Protein AF-A0A7C0U7W2-F1 (afdb_monomer_lite)

Foldseek 3Di:
DPPQDDLLVLCVVVVLADPVLQVVLVVVCVVPVDDSLVSCVVVVSHPPVVSVVSVCVSVVHDDDDPVPDDDDPVVVDD

Sequence (78 aa):
MAGKKLLGQMLIEEGIITEEQLKIALAKQRETGHFLGRILVDLGFVDEKDLKRILSIQHGVEIIDLKNTVIDRKAVEA

Structure (mmCIF, N/CA/C/O backbone):
data_AF-A0A7C0U7W2-F1
#
_entry.id   AF-A0A7C0U7W2-F1
#
loop_
_atom_site.group_PDB
_atom_site.id
_atom_site.type_symbol
_atom_site.label_atom_id
_atom_site.label_alt_id
_atom_site.label_comp_id
_atom_site.label_asym_id
_atom_site.label_entity_id
_atom_site.label_seq_id
_atom_site.pdbx_PDB_ins_code
_atom_site.Cartn_x
_atom_site.Cartn_y
_atom_site.Cartn_z
_atom_site.occupancy
_atom_site.B_iso_or_equiv
_atom_site.auth_seq_id
_atom_site.auth_comp_id
_atom_site.auth_asym_id
_atom_site.auth_atom_id
_atom_site.pdbx_PDB_model_num
ATOM 1 N N . MET A 1 1 ? 18.794 -12.598 9.636 1.00 36.50 1 MET A N 1
ATOM 2 C CA . MET A 1 1 ? 17.546 -12.885 8.898 1.00 36.50 1 MET A CA 1
ATOM 3 C C . MET A 1 1 ? 16.913 -11.557 8.518 1.00 36.50 1 MET A C 1
ATOM 5 O O . MET A 1 1 ? 16.280 -10.944 9.365 1.00 36.50 1 MET A O 1
ATOM 9 N N . ALA A 1 2 ? 17.146 -11.053 7.306 1.00 46.53 2 ALA A N 1
ATOM 10 C CA . ALA A 1 2 ? 16.408 -9.883 6.835 1.00 46.53 2 ALA A CA 1
ATOM 11 C C . ALA A 1 2 ? 15.014 -10.375 6.421 1.00 46.53 2 ALA A C 1
ATOM 13 O O . ALA A 1 2 ? 14.835 -10.898 5.324 1.00 46.53 2 ALA A O 1
ATOM 14 N N . GLY A 1 3 ? 14.063 -10.344 7.358 1.00 58.47 3 GLY A N 1
ATOM 15 C CA . GLY A 1 3 ? 12.669 -10.662 7.061 1.00 58.47 3 GLY A CA 1
ATOM 16 C C . GLY A 1 3 ? 12.162 -9.732 5.963 1.00 58.47 3 GLY A C 1
ATOM 17 O O . GLY A 1 3 ? 12.492 -8.546 5.957 1.00 58.47 3 GLY A O 1
ATOM 18 N N . LYS A 1 4 ? 11.395 -10.274 5.014 1.00 70.31 4 LYS A N 1
ATOM 19 C CA . LYS A 1 4 ? 10.772 -9.494 3.941 1.00 70.31 4 LYS A CA 1
ATOM 20 C C . LYS A 1 4 ? 10.040 -8.295 4.553 1.00 70.31 4 LYS A C 1
ATOM 22 O O . LYS A 1 4 ? 9.143 -8.482 5.375 1.00 70.31 4 LYS A O 1
ATOM 27 N N . LYS A 1 5 ? 10.441 -7.079 4.176 1.00 80.44 5 LYS A N 1
ATOM 28 C CA . LYS A 1 5 ? 9.878 -5.839 4.724 1.00 80.44 5 LYS A CA 1
ATOM 29 C C . LYS A 1 5 ? 8.372 -5.798 4.447 1.00 80.44 5 LYS A C 1
ATOM 31 O O . LYS A 1 5 ? 7.937 -6.174 3.357 1.00 80.44 5 LYS A O 1
ATOM 36 N N . LEU A 1 6 ? 7.563 -5.421 5.437 1.00 92.00 6 LEU A N 1
ATOM 37 C CA . LEU A 1 6 ? 6.104 -5.416 5.299 1.00 92.00 6 LEU A CA 1
ATOM 38 C C . LEU A 1 6 ? 5.658 -4.227 4.441 1.00 92.00 6 LEU A C 1
ATOM 40 O O . LEU A 1 6 ? 6.163 -3.120 4.612 1.00 92.00 6 LEU A O 1
ATOM 44 N N . LEU A 1 7 ? 4.661 -4.441 3.576 1.00 93.62 7 LEU A N 1
ATOM 45 C CA . LEU A 1 7 ? 4.149 -3.411 2.661 1.00 93.62 7 LEU A CA 1
ATOM 46 C C . LEU A 1 7 ? 3.761 -2.123 3.403 1.00 93.62 7 LEU A C 1
ATOM 48 O O . LEU A 1 7 ? 4.175 -1.038 3.013 1.00 93.62 7 LEU A O 1
ATOM 52 N N . GLY A 1 8 ? 3.008 -2.249 4.501 1.00 94.75 8 GLY A N 1
ATOM 53 C CA . GLY A 1 8 ? 2.567 -1.095 5.288 1.00 94.75 8 GLY A CA 1
ATOM 54 C C . GLY A 1 8 ? 3.721 -0.278 5.875 1.00 94.75 8 GLY A C 1
ATOM 55 O O . GLY A 1 8 ? 3.644 0.942 5.897 1.00 94.75 8 GLY A O 1
ATOM 56 N N . GLN A 1 9 ? 4.810 -0.931 6.293 1.00 95.19 9 GLN A N 1
ATOM 57 C CA . GLN A 1 9 ? 5.991 -0.236 6.814 1.00 95.19 9 GLN A CA 1
ATOM 58 C C . GLN A 1 9 ? 6.725 0.516 5.706 1.00 95.19 9 GLN A C 1
ATOM 60 O O . GLN A 1 9 ? 7.069 1.676 5.891 1.00 95.19 9 GLN A O 1
ATOM 65 N N . MET A 1 10 ? 6.901 -0.115 4.542 1.00 95.25 10 MET A N 1
ATOM 66 C CA . MET A 1 10 ? 7.534 0.533 3.390 1.00 95.25 10 MET A CA 1
ATOM 67 C C . MET A 1 10 ? 6.757 1.772 2.936 1.00 95.25 10 MET A C 1
ATOM 69 O O . MET A 1 10 ? 7.355 2.792 2.627 1.00 95.25 10 MET A O 1
ATOM 73 N N . LEU A 1 11 ? 5.423 1.707 2.935 1.00 96.19 11 LEU A N 1
ATOM 74 C CA . LEU A 1 11 ? 4.581 2.847 2.565 1.00 96.19 11 LEU A CA 1
ATOM 75 C C . LEU A 1 11 ? 4.683 4.016 3.559 1.00 96.19 11 LEU A C 1
ATOM 77 O O . LEU A 1 11 ? 4.585 5.165 3.138 1.00 96.19 11 LEU A O 1
ATOM 81 N N . ILE A 1 12 ? 4.890 3.737 4.851 1.00 96.94 12 ILE A N 1
ATOM 82 C CA . ILE A 1 12 ? 5.111 4.771 5.876 1.00 96.94 12 ILE A CA 1
ATOM 83 C C . ILE A 1 12 ? 6.500 5.396 5.732 1.00 96.94 12 ILE A C 1
ATOM 85 O O . ILE A 1 12 ? 6.631 6.614 5.776 1.00 96.94 12 ILE A O 1
ATOM 89 N N . GLU A 1 13 ? 7.536 4.577 5.541 1.00 95.12 13 GLU A N 1
ATOM 90 C CA . GLU A 1 13 ? 8.914 5.054 5.358 1.00 95.12 13 GLU A CA 1
ATOM 91 C C . GLU A 1 13 ? 9.062 5.957 4.128 1.00 95.12 13 GLU A C 1
ATOM 93 O O . GLU A 1 13 ? 9.821 6.921 4.154 1.00 95.12 13 GLU A O 1
ATOM 98 N N . GLU A 1 14 ? 8.304 5.667 3.072 1.00 94.56 14 GLU A N 1
ATOM 99 C CA . GLU A 1 14 ? 8.253 6.464 1.842 1.00 94.56 14 GLU A CA 1
ATOM 100 C C . GLU A 1 14 ? 7.314 7.677 1.956 1.00 94.56 14 GLU A C 1
ATOM 102 O O . GLU A 1 14 ? 7.166 8.431 0.997 1.00 94.56 14 GLU A O 1
ATOM 107 N N . GLY A 1 15 ? 6.659 7.870 3.107 1.00 96.31 15 GLY A N 1
ATOM 108 C CA . GLY A 1 15 ? 5.756 8.994 3.363 1.00 96.31 15 GLY A CA 1
ATOM 109 C C . GLY A 1 15 ? 4.451 8.963 2.562 1.00 96.31 15 GLY A C 1
ATOM 110 O O . GLY A 1 15 ? 3.763 9.977 2.494 1.00 96.31 15 GLY A O 1
ATOM 111 N N . ILE A 1 16 ? 4.105 7.822 1.957 1.00 97.44 16 ILE A N 1
ATOM 112 C CA . ILE A 1 16 ? 2.898 7.665 1.130 1.00 97.44 16 ILE A CA 1
ATOM 113 C C . ILE A 1 16 ? 1.657 7.574 2.022 1.00 97.44 16 ILE A C 1
ATOM 115 O O . ILE A 1 16 ? 0.615 8.136 1.699 1.00 97.44 16 ILE A O 1
ATOM 119 N N . ILE A 1 17 ? 1.771 6.877 3.156 1.00 98.19 17 ILE A N 1
ATOM 120 C CA . ILE A 1 17 ? 0.698 6.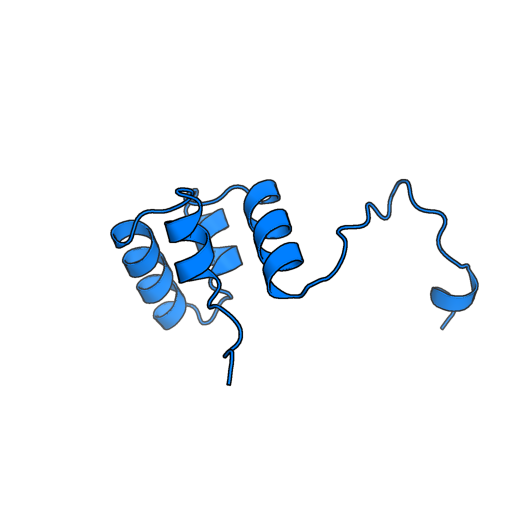776 4.149 1.00 98.19 17 ILE A CA 1
ATOM 121 C C . ILE A 1 17 ? 1.206 7.115 5.544 1.00 98.19 17 ILE A C 1
ATOM 123 O O . ILE A 1 17 ? 2.380 6.957 5.868 1.00 98.19 17 ILE A O 1
ATOM 127 N N . THR A 1 18 ? 0.280 7.504 6.406 1.00 98.50 18 THR A N 1
ATOM 128 C CA . THR A 1 18 ? 0.503 7.659 7.844 1.00 98.50 18 THR A CA 1
ATOM 129 C C . THR A 1 18 ? 0.235 6.354 8.597 1.00 98.50 18 THR A C 1
ATOM 131 O O . THR A 1 18 ? -0.469 5.461 8.113 1.00 98.50 18 THR A O 1
ATOM 134 N N . GLU A 1 19 ? 0.730 6.258 9.835 1.00 97.88 19 GLU A N 1
ATOM 135 C CA . GLU A 1 19 ? 0.389 5.143 10.730 1.00 97.88 19 GLU A CA 1
ATOM 136 C C . GLU A 1 19 ? -1.124 4.997 10.941 1.00 97.88 19 GLU A C 1
ATOM 138 O O . GLU A 1 19 ? -1.634 3.881 11.041 1.00 97.88 19 GLU A O 1
ATOM 143 N N . GLU A 1 20 ? -1.852 6.113 10.988 1.00 98.44 20 GLU A N 1
ATOM 144 C CA . GLU A 1 20 ? -3.298 6.105 11.206 1.00 98.44 20 GLU A CA 1
ATOM 145 C C . GLU A 1 20 ? -4.050 5.540 9.996 1.00 98.44 20 GLU A C 1
ATOM 147 O O . GLU A 1 20 ? -4.902 4.662 10.135 1.00 98.44 20 GLU A O 1
ATOM 152 N N . GLN A 1 21 ? -3.659 5.944 8.786 1.00 98.38 21 GLN A N 1
ATOM 153 C CA . GLN A 1 21 ? -4.190 5.370 7.548 1.00 98.38 21 GLN A CA 1
ATOM 154 C C . GLN A 1 21 ? -3.909 3.866 7.449 1.00 98.38 21 GLN A C 1
ATOM 156 O O . GLN A 1 21 ? -4.790 3.097 7.049 1.00 98.38 21 GLN A O 1
ATOM 161 N N . LEU A 1 22 ? -2.720 3.419 7.873 1.00 98.31 22 LEU A N 1
ATOM 162 C CA . LEU A 1 22 ? -2.399 1.995 7.930 1.00 98.31 22 LEU A CA 1
ATOM 163 C C . LEU A 1 22 ? -3.311 1.244 8.914 1.00 98.31 22 LEU A C 1
ATOM 165 O O . LEU A 1 22 ? -3.801 0.163 8.584 1.00 98.31 22 LEU A O 1
ATOM 169 N N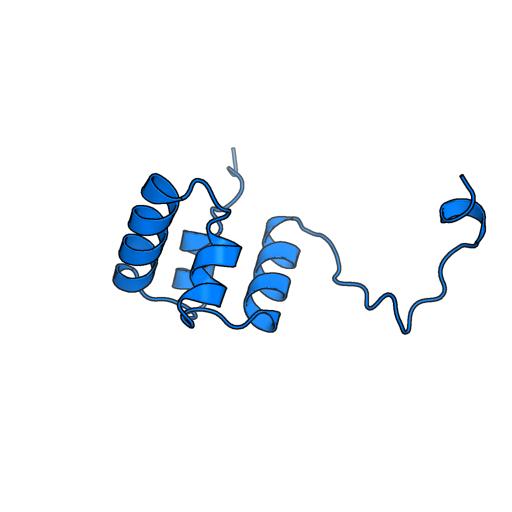 . LYS A 1 23 ? -3.588 1.803 10.099 1.00 98.31 23 LYS A N 1
ATOM 170 C CA . LYS A 1 23 ? -4.504 1.188 11.079 1.00 98.31 23 LYS A CA 1
ATOM 171 C C . LYS A 1 23 ? -5.919 1.037 10.525 1.00 98.31 23 LYS A C 1
ATOM 173 O O . LYS A 1 23 ? -6.498 -0.042 10.663 1.00 98.31 23 LYS A O 1
ATOM 178 N N . ILE A 1 24 ? -6.446 2.073 9.869 1.00 98.44 24 ILE A N 1
ATOM 179 C CA . ILE A 1 24 ? 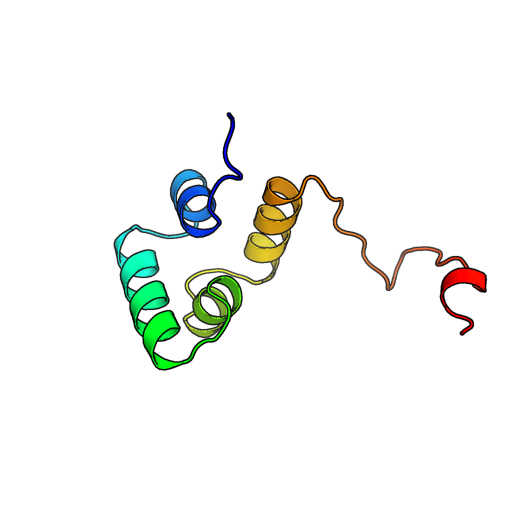-7.768 2.048 9.223 1.00 98.44 24 ILE A CA 1
ATOM 180 C C . ILE A 1 24 ? -7.818 0.942 8.160 1.00 98.44 24 ILE A C 1
ATOM 182 O O . ILE A 1 24 ? -8.729 0.111 8.161 1.00 98.44 24 ILE A O 1
ATOM 186 N N . ALA A 1 25 ? -6.811 0.881 7.285 1.00 98.12 25 ALA A N 1
ATOM 187 C CA . ALA A 1 25 ? -6.750 -0.128 6.233 1.00 98.12 25 ALA A CA 1
ATOM 188 C C . ALA A 1 25 ? -6.640 -1.557 6.794 1.00 98.12 25 ALA A C 1
ATOM 190 O O . ALA A 1 25 ? -7.307 -2.464 6.300 1.00 98.12 25 ALA A O 1
ATOM 191 N N . LEU A 1 26 ? -5.864 -1.765 7.864 1.00 97.88 26 LEU A N 1
ATOM 192 C CA . LEU A 1 26 ? -5.754 -3.058 8.549 1.00 97.88 26 LEU A CA 1
ATOM 193 C C . LEU A 1 26 ? -7.057 -3.476 9.244 1.00 97.88 26 LEU A C 1
ATOM 195 O O . LEU A 1 26 ? -7.370 -4.665 9.281 1.00 97.88 26 LEU A O 1
ATOM 199 N N . ALA A 1 27 ? -7.823 -2.532 9.796 1.00 98.25 27 ALA A N 1
ATOM 200 C CA . ALA A 1 27 ? -9.146 -2.826 10.346 1.00 98.25 27 ALA A CA 1
ATOM 201 C C . ALA A 1 27 ? -10.089 -3.333 9.250 1.00 98.25 27 ALA A C 1
ATOM 203 O O . ALA A 1 27 ? -10.626 -4.435 9.362 1.00 98.25 27 ALA A O 1
ATOM 204 N N . LYS A 1 28 ? -10.160 -2.613 8.127 1.00 97.81 28 LYS A N 1
ATOM 205 C CA . LYS A 1 28 ? -10.960 -3.022 6.968 1.00 97.81 28 LYS A CA 1
ATOM 206 C C . LYS A 1 28 ? -10.465 -4.322 6.328 1.00 97.81 28 LYS A C 1
ATOM 208 O O . LYS A 1 28 ? -11.256 -5.100 5.798 1.00 97.81 28 LYS A O 1
ATOM 213 N N . GLN A 1 29 ? -9.166 -4.606 6.410 1.00 97.94 29 GLN A N 1
ATOM 214 C CA . GLN A 1 29 ? -8.604 -5.884 5.978 1.00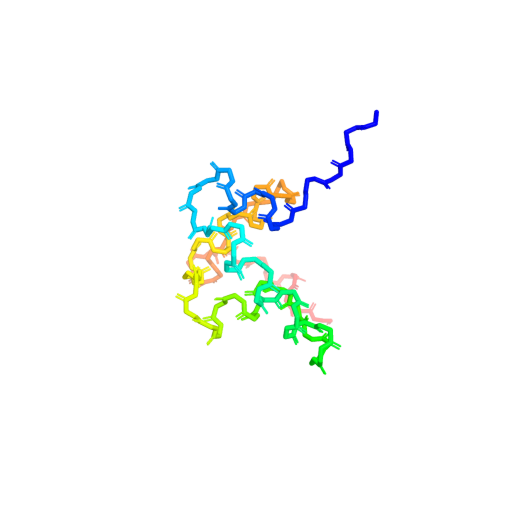 97.94 29 GLN A CA 1
ATOM 215 C C . GLN A 1 29 ? -9.140 -7.050 6.803 1.00 97.94 29 GLN A C 1
ATOM 217 O O . GLN A 1 29 ? -9.499 -8.076 6.230 1.00 97.94 29 GLN A O 1
ATOM 222 N N . ARG A 1 30 ? -9.222 -6.895 8.128 1.00 97.19 30 ARG A N 1
ATOM 223 C CA . ARG A 1 30 ? -9.779 -7.928 9.013 1.00 97.19 30 ARG A CA 1
ATOM 224 C C . ARG A 1 30 ? -11.260 -8.188 8.742 1.00 97.19 30 ARG A C 1
ATOM 226 O O . ARG A 1 30 ? -11.696 -9.322 8.875 1.00 97.19 30 ARG A O 1
ATOM 233 N N . GLU A 1 31 ? -12.004 -7.162 8.343 1.00 97.12 31 GLU A N 1
ATOM 234 C CA . GLU A 1 31 ? -13.429 -7.273 8.011 1.00 97.12 31 GLU A CA 1
ATOM 235 C C . GLU A 1 31 ? -13.676 -7.922 6.642 1.00 97.12 31 GLU A C 1
ATOM 237 O O . GLU A 1 31 ? -14.602 -8.712 6.490 1.00 97.12 31 GLU A O 1
ATOM 242 N N . THR A 1 32 ? -12.859 -7.588 5.638 1.00 96.12 32 THR A N 1
ATOM 243 C CA . THR A 1 32 ? -13.106 -7.977 4.234 1.00 96.12 32 THR A CA 1
ATOM 244 C C . THR A 1 32 ? -12.299 -9.183 3.760 1.00 96.12 32 THR A C 1
ATOM 246 O O . THR A 1 32 ? -12.677 -9.821 2.782 1.00 96.12 32 THR A O 1
ATOM 249 N N . GLY A 1 33 ? -11.155 -9.473 4.384 1.00 95.12 33 GLY A N 1
ATOM 250 C CA . GLY A 1 33 ? -10.202 -10.485 3.916 1.00 95.12 33 GLY A CA 1
ATOM 251 C C . GLY A 1 33 ? -9.445 -10.111 2.632 1.00 95.12 33 GLY A C 1
ATOM 252 O O . GLY A 1 33 ? -8.661 -10.915 2.130 1.00 95.12 33 GLY A O 1
ATOM 253 N N . HIS A 1 34 ? -9.644 -8.907 2.084 1.00 96.69 34 HIS A N 1
ATOM 254 C CA . HIS A 1 34 ? -8.942 -8.456 0.881 1.00 96.69 34 HIS A CA 1
ATOM 255 C C . HIS A 1 34 ? -7.457 -8.148 1.140 1.00 96.69 34 HIS A C 1
ATOM 257 O O . HIS A 1 34 ? -6.995 -8.006 2.271 1.00 96.69 34 HIS A O 1
ATOM 263 N N . PHE A 1 35 ? -6.672 -8.007 0.070 1.00 95.94 35 PHE A N 1
ATOM 264 C CA . PHE A 1 35 ? -5.279 -7.584 0.193 1.00 95.94 35 PHE A CA 1
ATOM 265 C C . PHE A 1 35 ? -5.172 -6.138 0.688 1.00 95.94 35 PHE A C 1
ATOM 267 O O . PHE A 1 35 ? -5.849 -5.250 0.172 1.00 95.94 35 PHE A O 1
ATOM 274 N N . LEU A 1 36 ? -4.247 -5.895 1.623 1.00 96.44 36 LEU A N 1
ATOM 275 C CA . LEU A 1 36 ? -3.989 -4.570 2.192 1.00 96.44 36 LEU A CA 1
ATOM 276 C C . LEU A 1 36 ? -3.755 -3.502 1.114 1.00 96.44 36 LEU A C 1
ATOM 278 O O . LEU A 1 36 ? -4.341 -2.431 1.186 1.00 96.44 36 LEU A O 1
ATOM 282 N N . GLY A 1 37 ? -2.946 -3.808 0.092 1.00 95.75 37 GLY A N 1
ATOM 283 C CA . GLY A 1 37 ? -2.674 -2.876 -1.007 1.00 95.75 37 GLY A CA 1
ATOM 284 C C . GLY A 1 37 ? -3.940 -2.450 -1.755 1.00 95.75 37 GLY A C 1
ATOM 285 O O . GLY A 1 37 ? -4.122 -1.268 -2.018 1.00 95.75 37 GLY A O 1
ATOM 286 N N . ARG A 1 38 ? -4.857 -3.390 -2.019 1.00 97.00 38 ARG A N 1
ATOM 287 C CA . ARG A 1 38 ? -6.145 -3.081 -2.654 1.00 97.00 38 ARG A CA 1
ATOM 288 C C . ARG A 1 38 ? -6.974 -2.144 -1.786 1.00 97.00 38 ARG A C 1
ATOM 290 O O . ARG A 1 38 ? -7.469 -1.142 -2.273 1.00 97.00 38 ARG A O 1
ATOM 297 N N . ILE A 1 39 ? -7.069 -2.446 -0.494 1.00 98.19 39 ILE A N 1
ATOM 298 C CA . ILE A 1 39 ? -7.833 -1.638 0.461 1.00 98.19 39 ILE A CA 1
ATOM 299 C C . ILE A 1 39 ? -7.271 -0.218 0.550 1.00 98.19 39 ILE A C 1
ATOM 301 O O . ILE A 1 39 ? -8.037 0.734 0.602 1.00 98.19 39 ILE A O 1
ATOM 305 N N . LEU A 1 40 ? -5.947 -0.068 0.554 1.00 98.00 40 LEU A N 1
ATOM 306 C CA . LEU A 1 40 ? -5.292 1.240 0.575 1.00 98.00 40 LEU A CA 1
ATOM 307 C C . LEU A 1 40 ? -5.621 2.080 -0.669 1.00 98.00 40 LEU A C 1
ATOM 309 O O . LEU A 1 40 ? -5.834 3.283 -0.534 1.00 98.00 40 LEU A O 1
ATOM 313 N N . VAL A 1 41 ? -5.715 1.449 -1.843 1.00 97.75 41 VAL A N 1
ATOM 314 C CA . VAL A 1 41 ? -6.149 2.104 -3.090 1.00 97.75 41 VAL A CA 1
ATOM 315 C C . VAL A 1 41 ? -7.640 2.437 -3.046 1.00 97.75 41 VAL A C 1
ATOM 317 O O . VAL A 1 41 ? -8.019 3.572 -3.312 1.00 97.75 41 VAL A O 1
ATOM 320 N N . ASP A 1 42 ? -8.485 1.490 -2.635 1.00 97.50 42 ASP A N 1
ATOM 321 C CA . ASP A 1 42 ? -9.939 1.680 -2.541 1.00 97.50 42 ASP A CA 1
ATOM 322 C C . ASP A 1 42 ? -10.320 2.789 -1.539 1.00 97.50 42 ASP A C 1
ATOM 324 O O . ASP A 1 42 ? -11.336 3.462 -1.703 1.00 97.50 42 ASP A O 1
ATOM 328 N N . LEU A 1 43 ? -9.517 2.980 -0.484 1.00 97.38 43 LEU A N 1
ATOM 329 C CA . LEU A 1 43 ? -9.669 4.063 0.496 1.00 97.38 43 LEU A CA 1
ATOM 330 C C . LEU A 1 43 ? -9.072 5.401 0.026 1.00 97.38 43 LEU A C 1
ATOM 332 O O . LEU A 1 43 ? -9.227 6.402 0.723 1.00 97.38 43 LEU A O 1
ATOM 336 N N . GLY A 1 44 ? -8.385 5.432 -1.119 1.00 97.81 44 GLY A N 1
ATOM 337 C CA . GLY A 1 44 ? -7.721 6.625 -1.647 1.00 97.81 44 GLY A CA 1
ATOM 338 C C . GLY A 1 44 ? -6.482 7.056 -0.856 1.00 97.81 44 GLY A C 1
ATOM 339 O O . GLY A 1 44 ? -6.076 8.209 -0.943 1.00 97.81 44 GLY A O 1
ATOM 340 N N . PHE A 1 45 ? -5.893 6.163 -0.054 1.00 98.12 45 PHE A N 1
ATOM 341 C CA . PHE A 1 45 ? -4.674 6.456 0.710 1.00 98.12 45 PHE A CA 1
ATOM 342 C C . PHE A 1 45 ? -3.403 6.245 -0.112 1.00 98.12 45 PHE A C 1
ATOM 344 O O . PHE A 1 45 ? -2.361 6.787 0.234 1.00 98.12 45 PHE A O 1
ATOM 351 N N . VAL A 1 46 ? -3.472 5.429 -1.165 1.00 97.81 46 VAL A N 1
ATOM 352 C CA . VAL A 1 46 ? -2.339 5.109 -2.036 1.00 97.81 46 VAL A CA 1
ATOM 353 C C . VAL A 1 46 ? -2.818 5.085 -3.480 1.00 9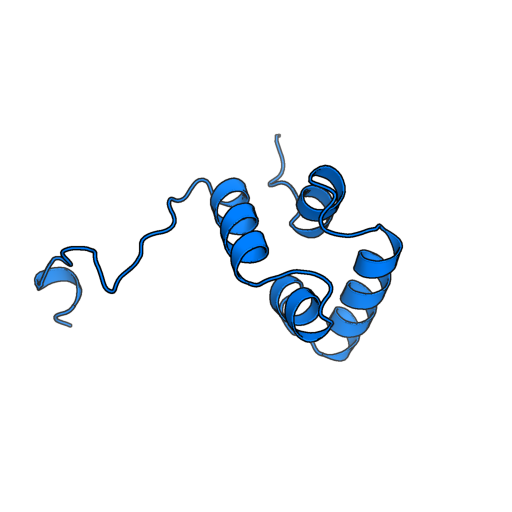7.81 46 VAL A C 1
ATOM 355 O O . VAL A 1 46 ? -3.806 4.422 -3.786 1.00 97.81 46 VAL A O 1
ATOM 358 N N . ASP A 1 47 ? -2.087 5.730 -4.383 1.00 96.75 47 ASP A N 1
ATOM 359 C CA . ASP A 1 47 ? -2.330 5.597 -5.817 1.00 96.75 47 ASP A CA 1
ATOM 360 C C . ASP A 1 47 ? -1.808 4.255 -6.352 1.00 96.75 47 ASP A C 1
ATOM 362 O O . ASP A 1 47 ? -0.763 3.751 -5.933 1.00 96.75 47 ASP A O 1
ATOM 366 N N . GLU A 1 48 ? -2.478 3.680 -7.359 1.00 93.94 48 GLU A N 1
ATOM 367 C CA . GLU A 1 48 ? -2.053 2.400 -7.951 1.00 93.94 48 GLU A CA 1
ATOM 368 C C . GLU A 1 48 ? -0.596 2.401 -8.433 1.00 93.94 48 GLU A C 1
ATOM 370 O O . GLU A 1 48 ? 0.075 1.367 -8.397 1.00 93.94 48 GLU A O 1
ATOM 375 N N . LYS A 1 49 ? -0.116 3.545 -8.933 1.00 93.00 49 LYS A N 1
ATOM 376 C CA . LYS A 1 49 ? 1.255 3.690 -9.435 1.00 93.00 49 LYS A CA 1
ATOM 377 C C . LYS A 1 49 ? 2.271 3.537 -8.305 1.00 93.00 49 LYS A C 1
ATOM 379 O O . LYS A 1 49 ? 3.230 2.780 -8.456 1.00 93.00 49 LYS A O 1
ATOM 384 N N . ASP A 1 50 ? 2.025 4.187 -7.172 1.00 93.50 50 ASP A N 1
ATOM 385 C CA . ASP A 1 50 ? 2.892 4.101 -6.000 1.00 93.50 50 ASP A CA 1
ATOM 386 C C . ASP A 1 50 ? 2.841 2.715 -5.370 1.00 93.50 50 ASP A C 1
ATOM 388 O O . ASP A 1 50 ? 3.884 2.145 -5.051 1.00 93.50 50 ASP A O 1
ATOM 392 N N . LEU A 1 51 ? 1.654 2.106 -5.293 1.00 94.88 51 LEU A N 1
ATOM 393 C CA . LEU A 1 51 ? 1.530 0.729 -4.822 1.00 94.88 51 LEU A CA 1
ATOM 394 C C . LEU A 1 51 ? 2.363 -0.237 -5.679 1.00 94.8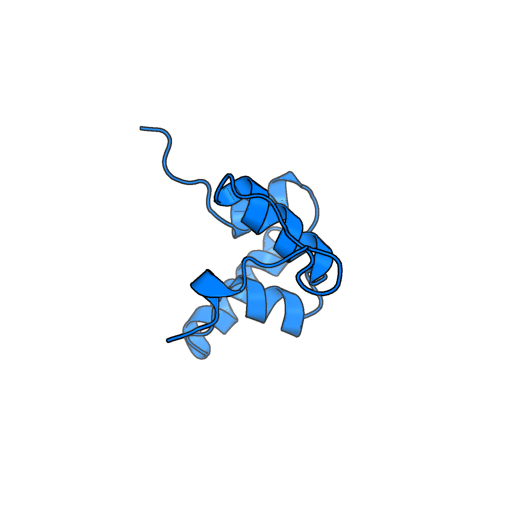8 51 LEU A C 1
ATOM 396 O O . LEU A 1 51 ? 3.100 -1.060 -5.135 1.00 94.88 51 LEU A O 1
ATOM 400 N N . LYS A 1 52 ? 2.283 -0.131 -7.013 1.00 92.69 52 LYS A N 1
ATOM 401 C CA . LYS A 1 52 ? 3.074 -0.965 -7.935 1.00 92.69 52 LYS A CA 1
ATOM 402 C C . LYS A 1 52 ? 4.576 -0.753 -7.723 1.00 92.69 52 LYS A C 1
ATOM 404 O O . LYS A 1 52 ? 5.302 -1.742 -7.620 1.00 92.69 52 LYS A O 1
ATOM 409 N N . ARG A 1 53 ? 5.028 0.503 -7.585 1.00 92.62 53 ARG A N 1
ATOM 410 C CA . ARG A 1 53 ? 6.431 0.856 -7.289 1.00 92.62 53 ARG A CA 1
ATOM 411 C C . ARG A 1 53 ? 6.924 0.178 -6.011 1.00 92.62 53 ARG A C 1
ATOM 413 O O . ARG A 1 53 ? 7.958 -0.484 -6.031 1.00 92.62 53 ARG A O 1
ATOM 420 N N . ILE A 1 54 ? 6.173 0.287 -4.918 1.00 93.69 54 ILE A N 1
ATOM 421 C CA . ILE A 1 54 ? 6.566 -0.304 -3.631 1.00 93.69 54 ILE A CA 1
ATOM 422 C C . ILE A 1 54 ? 6.574 -1.833 -3.682 1.00 93.69 54 ILE A C 1
ATOM 424 O O . ILE A 1 54 ? 7.499 -2.452 -3.161 1.00 93.69 54 ILE A O 1
ATOM 428 N N . LEU A 1 55 ? 5.596 -2.458 -4.343 1.00 91.25 55 LEU A N 1
ATOM 429 C CA . LEU A 1 55 ? 5.555 -3.915 -4.506 1.00 91.25 55 LEU A CA 1
ATOM 430 C C . LEU A 1 55 ? 6.740 -4.441 -5.327 1.00 91.25 55 LEU A C 1
ATOM 432 O O . LEU A 1 55 ? 7.320 -5.466 -4.971 1.00 91.25 55 LEU A O 1
ATOM 436 N N . SER A 1 56 ? 7.131 -3.726 -6.382 1.00 90.25 56 SER A N 1
ATOM 437 C CA . SER A 1 56 ? 8.326 -4.031 -7.175 1.00 90.25 56 SER A CA 1
ATOM 438 C C . SER A 1 56 ? 9.588 -4.028 -6.313 1.00 90.25 56 SER A C 1
ATOM 440 O O . SER A 1 56 ? 10.320 -5.019 -6.305 1.00 90.25 56 SER A O 1
ATOM 442 N N . ILE A 1 57 ? 9.780 -2.987 -5.496 1.00 88.69 57 ILE A N 1
ATOM 443 C CA . ILE A 1 57 ? 10.906 -2.892 -4.553 1.00 88.69 57 ILE A CA 1
ATOM 444 C C . ILE A 1 57 ? 10.849 -4.028 -3.520 1.00 88.69 57 ILE A C 1
ATOM 446 O O . ILE A 1 57 ? 11.855 -4.681 -3.255 1.00 88.69 57 ILE A O 1
ATOM 450 N N . GLN A 1 58 ? 9.669 -4.306 -2.959 1.00 86.75 58 GLN A N 1
ATOM 451 C CA . GLN A 1 58 ? 9.478 -5.330 -1.926 1.00 86.75 58 GLN A CA 1
ATOM 452 C C . GLN A 1 58 ? 9.803 -6.747 -2.426 1.00 86.75 58 GLN A C 1
ATOM 454 O O . GLN A 1 58 ? 10.218 -7.609 -1.646 1.00 86.75 58 GLN A O 1
ATOM 459 N N . HIS A 1 59 ? 9.560 -7.010 -3.708 1.00 85.31 59 HIS A N 1
ATOM 460 C CA . HIS A 1 59 ? 9.765 -8.313 -4.334 1.00 85.31 59 HIS A CA 1
ATOM 461 C C . HIS A 1 59 ? 11.057 -8.401 -5.159 1.00 85.31 59 HIS A C 1
ATOM 463 O O . HIS A 1 59 ? 11.409 -9.500 -5.578 1.00 85.31 59 HIS A O 1
ATOM 469 N N . GLY A 1 60 ? 11.764 -7.287 -5.371 1.00 84.62 60 GLY A N 1
ATOM 470 C CA . GLY A 1 60 ? 12.968 -7.235 -6.203 1.00 84.62 60 GLY A CA 1
ATOM 471 C C . GLY A 1 60 ? 12.698 -7.553 -7.675 1.00 84.62 60 GLY A C 1
ATOM 472 O O . GLY A 1 60 ? 13.553 -8.138 -8.333 1.00 84.62 60 GLY A O 1
ATOM 473 N N . VAL A 1 61 ? 11.504 -7.223 -8.177 1.00 84.88 61 VAL A N 1
ATOM 474 C CA . VAL A 1 61 ? 11.080 -7.504 -9.560 1.00 84.88 61 VAL A CA 1
ATOM 475 C C . VAL A 1 61 ? 10.846 -6.211 -10.318 1.00 84.88 61 VAL A C 1
ATOM 477 O O . VAL A 1 61 ? 10.342 -5.246 -9.751 1.00 84.88 61 VAL A O 1
ATOM 480 N N . GLU A 1 62 ? 11.179 -6.187 -11.602 1.00 78.31 62 GLU A N 1
ATOM 481 C CA . GLU A 1 62 ? 10.926 -5.030 -12.458 1.00 78.31 62 GLU A CA 1
ATOM 482 C C . GLU A 1 62 ? 9.442 -4.938 -12.849 1.00 78.31 62 GLU A C 1
ATOM 484 O O . GLU A 1 62 ? 8.767 -5.950 -13.051 1.00 78.31 62 GLU A O 1
ATOM 489 N N . ILE A 1 63 ? 8.921 -3.712 -12.951 1.00 79.12 63 ILE A N 1
ATOM 490 C CA . ILE A 1 63 ? 7.576 -3.462 -13.478 1.00 79.12 63 ILE A CA 1
ATOM 491 C C . ILE A 1 63 ? 7.679 -3.376 -14.993 1.00 79.12 63 ILE A C 1
ATOM 493 O O . ILE A 1 63 ? 8.310 -2.466 -15.522 1.00 79.12 63 ILE A O 1
ATOM 497 N N . ILE A 1 64 ? 7.008 -4.291 -15.682 1.00 82.19 64 ILE A N 1
ATOM 498 C CA . ILE A 1 64 ? 6.988 -4.341 -17.141 1.00 82.19 64 ILE A CA 1
ATOM 499 C C . ILE A 1 64 ? 5.623 -3.864 -17.639 1.00 82.19 64 ILE A C 1
ATOM 501 O O . ILE A 1 64 ? 4.580 -4.347 -17.190 1.00 82.19 64 ILE A O 1
ATOM 505 N N . ASP A 1 65 ? 5.618 -2.932 -18.593 1.00 82.44 65 ASP A N 1
ATOM 506 C CA . ASP A 1 65 ? 4.407 -2.584 -19.333 1.00 82.44 65 ASP A CA 1
ATOM 507 C C . ASP A 1 65 ? 4.195 -3.581 -20.475 1.00 82.44 65 ASP A C 1
ATOM 509 O O . ASP A 1 65 ? 4.858 -3.527 -21.514 1.00 82.44 65 ASP A O 1
ATOM 513 N N . LEU A 1 66 ? 3.238 -4.489 -20.286 1.00 83.94 66 LEU A N 1
ATOM 514 C CA . LEU A 1 66 ? 2.901 -5.520 -21.266 1.00 83.94 66 LEU A CA 1
ATOM 515 C C . LEU A 1 66 ? 2.389 -4.953 -22.597 1.00 83.94 66 LEU A C 1
ATOM 517 O O . LEU A 1 66 ? 2.443 -5.658 -23.599 1.00 83.94 66 LEU A O 1
ATOM 521 N N . LYS A 1 67 ? 1.912 -3.701 -22.647 1.00 82.62 67 LYS A N 1
ATOM 522 C CA . LYS A 1 67 ? 1.464 -3.086 -23.909 1.00 82.62 67 LYS A CA 1
ATOM 523 C C . LYS A 1 67 ? 2.627 -2.734 -24.830 1.00 82.62 67 LYS A C 1
ATOM 525 O O . LYS A 1 67 ? 2.456 -2.727 -26.043 1.00 82.62 67 LYS A O 1
ATOM 530 N N . ASN A 1 68 ? 3.782 -2.427 -24.245 1.00 80.75 68 ASN A N 1
ATOM 531 C CA . ASN A 1 68 ? 4.948 -1.891 -24.946 1.00 80.75 68 ASN A CA 1
ATOM 532 C C . ASN A 1 68 ? 6.135 -2.864 -24.958 1.00 80.75 68 ASN A C 1
ATOM 534 O O . ASN A 1 68 ? 7.175 -2.566 -25.542 1.00 80.75 68 ASN A O 1
ATOM 538 N N . THR A 1 69 ? 5.988 -4.027 -24.326 1.00 83.62 69 THR A N 1
ATOM 539 C CA . THR A 1 69 ? 7.043 -5.035 -24.227 1.00 83.62 69 THR A CA 1
ATOM 540 C C . THR A 1 69 ? 6.847 -6.117 -25.276 1.00 83.62 69 THR A C 1
ATOM 542 O O . THR A 1 69 ? 5.743 -6.625 -25.459 1.00 83.62 69 THR A O 1
ATOM 545 N N . VAL A 1 70 ? 7.930 -6.502 -25.952 1.00 83.94 70 VAL A N 1
ATOM 546 C CA . VAL A 1 70 ? 7.917 -7.647 -26.867 1.00 83.94 70 VAL A CA 1
ATOM 547 C C . VAL A 1 70 ? 7.791 -8.922 -26.036 1.00 83.94 70 VAL A C 1
ATOM 549 O O . VAL A 1 70 ? 8.719 -9.302 -25.326 1.00 83.94 70 VAL A O 1
ATOM 552 N N . ILE A 1 71 ? 6.624 -9.561 -26.100 1.00 86.12 71 ILE A N 1
ATOM 553 C CA . ILE A 1 71 ? 6.344 -10.808 -25.383 1.00 86.12 71 ILE A CA 1
ATOM 554 C C . ILE A 1 71 ? 6.782 -11.985 -26.257 1.00 86.12 71 ILE A C 1
ATOM 556 O O . ILE A 1 71 ? 6.422 -12.052 -27.435 1.00 86.12 71 ILE A O 1
ATOM 560 N N . ASP A 1 72 ? 7.539 -12.924 -25.683 1.00 87.00 72 ASP A N 1
ATOM 561 C CA . ASP A 1 72 ? 7.854 -14.180 -26.363 1.00 87.00 72 ASP A CA 1
ATOM 562 C C . ASP A 1 72 ? 6.554 -14.944 -26.636 1.00 87.00 72 ASP A C 1
ATOM 564 O O . ASP A 1 72 ? 5.826 -15.329 -25.720 1.00 87.00 72 ASP A O 1
ATOM 568 N N . ARG A 1 73 ? 6.269 -15.176 -27.917 1.00 83.94 73 ARG A N 1
ATOM 569 C CA . ARG A 1 73 ? 5.058 -15.860 -28.364 1.00 83.94 73 ARG A CA 1
ATOM 570 C C . ARG A 1 73 ? 4.929 -17.264 -27.767 1.00 83.94 73 ARG A C 1
ATOM 572 O O . ARG A 1 73 ? 3.819 -17.678 -27.452 1.00 83.94 73 ARG A O 1
ATOM 579 N N . LYS A 1 74 ? 6.049 -17.951 -27.517 1.00 87.88 74 LYS A N 1
ATOM 580 C CA . LYS A 1 74 ? 6.058 -19.281 -26.890 1.00 87.88 74 LYS A CA 1
ATOM 581 C C . LYS A 1 74 ? 5.615 -19.264 -25.427 1.00 87.88 74 LYS A C 1
ATOM 583 O O . LYS A 1 74 ? 5.204 -20.297 -24.924 1.00 87.88 74 LYS A O 1
ATOM 588 N N . ALA A 1 75 ? 5.705 -18.122 -24.741 1.00 83.44 75 ALA A N 1
ATOM 589 C CA . ALA A 1 75 ? 5.264 -17.983 -23.352 1.00 83.44 75 ALA A CA 1
ATOM 590 C C . ALA A 1 75 ? 3.745 -17.756 -23.222 1.00 83.44 75 ALA A C 1
ATOM 592 O O . ALA A 1 75 ? 3.208 -17.832 -22.119 1.00 83.44 75 ALA A O 1
ATOM 593 N N . VAL A 1 76 ? 3.065 -17.444 -24.331 1.00 84.25 76 VAL A N 1
ATOM 594 C CA . VAL A 1 76 ? 1.618 -17.161 -24.379 1.00 84.25 76 VAL A CA 1
ATOM 595 C C . VAL A 1 76 ? 0.831 -18.338 -24.966 1.00 84.25 76 VAL A C 1
ATOM 597 O O . VAL A 1 76 ? -0.372 -18.456 -24.742 1.00 84.25 76 VAL A O 1
ATOM 600 N N . GLU A 1 77 ? 1.501 -19.211 -25.714 1.00 72.00 77 GLU A N 1
ATOM 601 C CA . GLU A 1 77 ? 0.921 -20.434 -26.265 1.00 72.00 77 GLU A CA 1
ATOM 602 C C . GLU A 1 77 ? 0.891 -21.518 -25.163 1.00 72.00 77 GLU A C 1
ATOM 604 O O . GLU A 1 77 ? 1.923 -21.827 -24.569 1.00 72.00 77 GLU A O 1
ATOM 609 N N . ALA A 1 78 ? -0.312 -22.015 -24.841 1.00 61.62 78 ALA A N 1
ATOM 610 C CA . ALA A 1 78 ? -0.571 -23.027 -23.806 1.00 61.62 78 ALA A CA 1
ATOM 611 C C . ALA A 1 78 ? -0.284 -24.458 -24.280 1.00 61.62 78 ALA A C 1
ATOM 613 O O . ALA A 1 78 ? -0.519 -24.736 -25.480 1.00 61.62 78 ALA A O 1
#

Radius of gyration: 15.42 Å; chains: 1; bounding box: 31×32×40 Å

Secondary structure (DSSP, 8-state):
--PPPPHHHHHHHTTSS-HHHHHHHHHHHHHH---HHHHHHHTTSS-HHHHHHHHHHHHT-----TTTS---GGGT--

pLDDT: mean 89.9, std 11.55, range [36.5, 98.5]